Protein AF-A0A965WBL0-F1 (afdb_monomer_lite)

Secondary structure (DSSP, 8-sta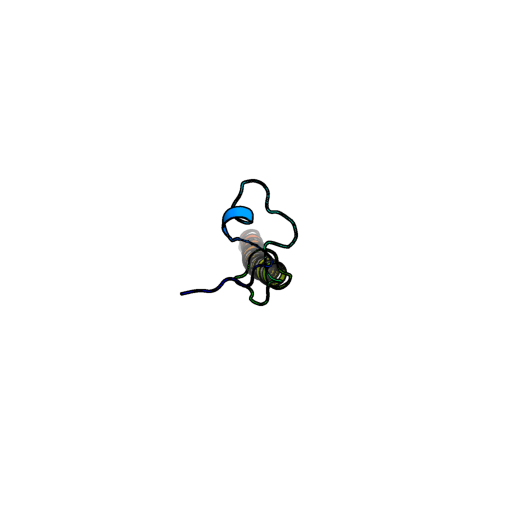te):
------SS-HHHHSSSSPPTTSS----STTSTTSHHHHHHHHHHHHHHHHHHHHHHHHHHHHHHHHHS---

pLDDT: mean 79.8, std 14.43, range [44.56, 98.56]

Structure (mmCIF, N/CA/C/O backbone):
data_AF-A0A965WBL0-F1
#
_entry.id   AF-A0A965WBL0-F1
#
loop_
_atom_site.group_PDB
_atom_site.id
_atom_site.type_symbol
_atom_site.label_atom_id
_atom_site.label_alt_id
_atom_site.label_comp_id
_atom_site.label_asym_id
_atom_site.label_entity_id
_atom_site.label_seq_id
_atom_site.pdbx_PDB_ins_code
_atom_site.Cartn_x
_atom_site.Cartn_y
_atom_site.Cartn_z
_atom_site.occupancy
_atom_site.B_iso_or_equiv
_atom_site.auth_seq_id
_atom_site.auth_comp_id
_atom_site.auth_asym_id
_atom_site.auth_atom_id
_atom_site.pdbx_PDB_model_num
ATOM 1 N N . MET A 1 1 ? 33.323 -5.809 -12.107 1.00 44.56 1 MET A N 1
ATOM 2 C CA . MET A 1 1 ? 32.870 -4.650 -12.904 1.00 44.56 1 MET A CA 1
ATOM 3 C C . MET A 1 1 ? 31.441 -4.962 -13.325 1.00 44.56 1 MET A C 1
ATOM 5 O O . MET A 1 1 ? 31.251 -5.986 -13.965 1.00 44.56 1 MET A O 1
ATOM 9 N N . TYR A 1 2 ? 30.446 -4.205 -12.856 1.00 53.09 2 TYR A N 1
ATOM 10 C CA . TYR A 1 2 ? 29.047 -4.423 -13.244 1.00 53.09 2 TYR A CA 1
ATOM 11 C C . TYR A 1 2 ? 28.845 -3.816 -14.632 1.00 53.09 2 TYR A C 1
ATOM 13 O O . TYR A 1 2 ? 29.009 -2.610 -14.798 1.00 53.09 2 TYR A O 1
ATOM 21 N N . VAL A 1 3 ? 28.578 -4.656 -15.629 1.00 56.69 3 VAL A N 1
ATOM 22 C CA . VAL A 1 3 ? 28.242 -4.209 -16.982 1.00 56.69 3 VAL A CA 1
ATOM 23 C C . VAL A 1 3 ? 26.735 -4.005 -17.000 1.00 56.69 3 VAL A C 1
ATOM 25 O O . VAL A 1 3 ? 25.985 -4.972 -16.895 1.00 56.69 3 VAL A O 1
ATOM 28 N N . PHE A 1 4 ? 26.292 -2.750 -17.055 1.00 61.06 4 PHE A N 1
ATOM 29 C CA . PHE A 1 4 ? 24.878 -2.454 -17.243 1.00 61.06 4 PHE A CA 1
ATOM 30 C C . PHE A 1 4 ? 24.527 -2.716 -18.711 1.00 61.06 4 PHE A C 1
ATOM 32 O O . PHE A 1 4 ? 25.204 -2.167 -19.583 1.00 61.06 4 PHE A O 1
ATOM 39 N N . PRO A 1 5 ? 23.520 -3.555 -19.004 1.00 60.62 5 PRO A N 1
ATOM 40 C CA . PRO A 1 5 ? 23.040 -3.757 -20.364 1.00 60.62 5 PRO A CA 1
ATOM 41 C C . PRO A 1 5 ? 22.287 -2.498 -20.808 1.00 60.62 5 PRO A C 1
ATOM 43 O O . PRO A 1 5 ? 21.085 -2.369 -20.604 1.00 60.62 5 PRO A O 1
ATOM 46 N N . LEU A 1 6 ? 23.027 -1.532 -21.341 1.00 62.94 6 LEU A N 1
ATOM 47 C CA . LEU A 1 6 ? 22.499 -0.297 -21.907 1.00 62.94 6 LEU A CA 1
ATOM 48 C C . LEU A 1 6 ? 22.691 -0.351 -23.421 1.00 62.94 6 LEU A C 1
ATOM 50 O O . LEU A 1 6 ? 23.742 -0.776 -23.899 1.00 62.94 6 LEU A O 1
ATOM 54 N N . GLU A 1 7 ? 21.705 0.126 -24.173 1.00 62.66 7 GLU A N 1
ATOM 55 C CA . GLU A 1 7 ? 21.823 0.307 -25.628 1.00 62.66 7 GLU A CA 1
ATOM 56 C C . GLU A 1 7 ? 22.715 1.503 -26.017 1.00 62.66 7 GLU A C 1
ATOM 58 O O . GLU A 1 7 ? 22.963 1.726 -27.201 1.00 62.66 7 GLU A O 1
ATOM 63 N N . GLY A 1 8 ? 23.241 2.252 -25.038 1.00 65.56 8 GLY A N 1
ATOM 64 C CA . GLY A 1 8 ? 24.105 3.415 -25.243 1.00 65.56 8 GLY A CA 1
ATOM 65 C C . GLY A 1 8 ? 25.084 3.673 -24.092 1.00 65.56 8 GLY A 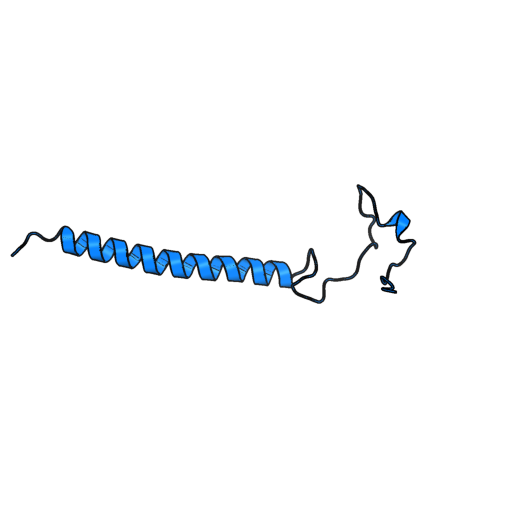C 1
ATOM 66 O O . GLY A 1 8 ? 25.164 2.910 -23.129 1.00 65.56 8 GLY A O 1
ATOM 67 N N . ASP A 1 9 ? 25.852 4.759 -24.204 1.00 70.56 9 ASP A N 1
ATOM 68 C CA . ASP A 1 9 ? 26.855 5.151 -23.211 1.00 70.56 9 ASP A CA 1
ATOM 69 C C . ASP A 1 9 ? 26.185 5.536 -21.876 1.00 70.56 9 ASP A C 1
ATOM 71 O O . ASP A 1 9 ? 25.189 6.262 -21.843 1.00 70.56 9 ASP A O 1
ATOM 75 N N . VAL A 1 10 ? 26.736 5.066 -20.751 1.00 69.06 10 VAL A N 1
ATOM 76 C CA . VAL A 1 10 ? 26.201 5.314 -19.397 1.00 69.06 10 VAL A CA 1
ATOM 77 C C . VAL A 1 10 ? 26.057 6.818 -19.141 1.00 69.06 10 VAL A C 1
ATOM 79 O O . VAL A 1 10 ? 25.094 7.260 -18.514 1.00 69.06 10 VAL A O 1
ATOM 82 N N . SER A 1 11 ? 26.998 7.606 -19.661 1.00 73.12 11 SER A N 1
ATOM 83 C CA . SER A 1 11 ? 27.006 9.067 -19.548 1.00 73.12 11 SER A CA 1
ATOM 84 C C . SER A 1 11 ? 25.810 9.740 -20.232 1.00 73.12 11 SER A C 1
ATOM 86 O O . SER A 1 11 ? 25.365 10.791 -19.777 1.00 73.12 11 SER A O 1
ATOM 88 N N . GLU A 1 12 ? 25.238 9.119 -21.267 1.00 72.75 12 GLU A N 1
ATOM 89 C CA . GLU A 1 12 ? 24.031 9.611 -21.937 1.00 72.75 12 GLU A CA 1
ATOM 90 C C . GLU A 1 12 ? 22.737 9.235 -21.210 1.00 72.75 12 GLU A C 1
ATOM 92 O O . GLU A 1 12 ? 21.715 9.904 -21.387 1.00 72.75 12 GLU A O 1
ATOM 97 N N . CYS A 1 13 ? 22.777 8.177 -20.400 1.00 69.38 13 CYS A N 1
ATOM 98 C CA . CYS A 1 13 ? 21.634 7.684 -19.638 1.00 69.38 13 CYS A CA 1
ATOM 99 C C . CYS A 1 13 ? 21.528 8.286 -18.228 1.00 69.38 13 CYS A C 1
ATOM 101 O O . CYS A 1 13 ? 20.469 8.200 -17.604 1.00 69.38 13 CYS A O 1
ATOM 103 N N . ILE A 1 14 ? 22.593 8.914 -17.719 1.00 68.06 14 ILE A N 1
ATOM 104 C CA . ILE A 1 14 ? 22.602 9.602 -16.424 1.00 68.06 14 ILE A CA 1
ATOM 105 C C . ILE A 1 14 ? 22.373 11.102 -16.656 1.00 68.06 14 ILE A C 1
ATOM 107 O O . ILE A 1 14 ? 23.294 11.852 -16.964 1.00 68.06 14 ILE A O 1
ATOM 111 N N . GLY A 1 15 ? 21.132 11.560 -16.483 1.00 70.06 15 GLY A N 1
ATOM 112 C CA . GLY A 1 15 ? 20.761 12.967 -16.636 1.00 70.06 15 GLY A CA 1
ATOM 113 C C . GLY A 1 15 ? 19.418 13.300 -15.987 1.00 70.06 15 GLY A C 1
ATOM 114 O O . GLY A 1 15 ? 18.696 12.413 -15.541 1.00 70.06 15 GLY A O 1
ATOM 115 N N . LEU A 1 16 ? 19.073 14.592 -15.936 1.00 66.25 16 LEU A N 1
ATOM 116 C CA . LEU A 1 16 ? 17.783 15.068 -15.401 1.00 66.25 16 LEU A CA 1
ATOM 117 C C . LEU A 1 16 ? 16.577 14.529 -16.186 1.00 66.25 16 LEU A C 1
ATOM 119 O O . LEU A 1 16 ? 15.499 14.374 -15.618 1.00 66.25 16 LEU A O 1
ATOM 123 N N . LEU A 1 17 ? 16.763 14.257 -17.481 1.00 68.94 17 LEU A N 1
ATOM 124 C CA . LEU A 1 17 ? 15.762 13.658 -18.355 1.00 68.94 17 LEU A CA 1
ATOM 125 C C . LEU A 1 17 ? 16.255 12.271 -18.799 1.00 68.94 17 LEU A C 1
ATOM 127 O O . LEU A 1 17 ? 17.156 12.206 -19.639 1.00 68.94 17 LEU A O 1
ATOM 131 N N . PRO A 1 18 ? 15.704 11.170 -18.261 1.00 65.06 18 PRO A N 1
ATOM 132 C CA . PRO A 1 18 ? 16.039 9.837 -18.743 1.00 65.06 18 PRO A CA 1
ATOM 133 C C . PRO A 1 18 ? 15.551 9.687 -20.189 1.00 65.06 18 PRO A C 1
ATOM 135 O O . PRO A 1 18 ? 14.371 9.890 -20.485 1.00 65.06 18 PRO A O 1
ATOM 138 N N . LYS A 1 19 ? 16.468 9.363 -21.105 1.00 69.06 19 LYS A N 1
ATOM 139 C CA . LYS A 1 19 ? 16.122 9.052 -22.496 1.00 69.06 19 LYS A CA 1
ATOM 140 C C . LYS A 1 19 ? 15.409 7.689 -22.573 1.00 69.06 19 LYS A C 1
ATOM 142 O O . LYS A 1 19 ? 15.716 6.795 -21.782 1.00 69.06 19 LYS A O 1
ATOM 147 N N . PRO A 1 20 ? 14.477 7.492 -23.522 1.00 67.19 20 PRO A N 1
ATOM 148 C CA . PRO A 1 20 ? 13.930 6.163 -23.800 1.00 67.19 20 PRO A CA 1
ATOM 149 C C . PRO A 1 20 ? 15.056 5.193 -24.210 1.00 67.19 20 PRO A C 1
ATOM 151 O O . PRO A 1 20 ? 16.007 5.609 -24.866 1.00 67.19 20 PRO A O 1
ATOM 154 N N . GLY A 1 21 ? 14.965 3.922 -23.802 1.00 68.50 21 GLY A N 1
ATOM 155 C CA . GLY A 1 21 ? 16.015 2.906 -24.019 1.00 68.50 21 GLY A CA 1
ATOM 156 C C . GLY A 1 21 ? 17.138 2.895 -22.968 1.00 68.50 21 GLY A C 1
ATOM 157 O O . GLY A 1 21 ? 18.005 2.028 -22.983 1.00 68.50 21 GLY A O 1
ATOM 158 N N . CYS A 1 22 ? 17.124 3.825 -22.008 1.00 69.75 22 CYS A N 1
ATOM 159 C CA . CYS A 1 22 ? 18.052 3.829 -20.877 1.00 69.75 22 CYS A CA 1
ATOM 160 C C . CYS A 1 22 ? 17.477 3.045 -19.687 1.00 69.75 22 CYS A C 1
ATOM 162 O O . CYS A 1 22 ? 16.995 3.631 -18.717 1.00 69.75 22 CYS A O 1
ATOM 164 N N . GLY A 1 23 ? 17.506 1.715 -19.765 1.00 69.25 23 GLY A N 1
ATOM 165 C CA . GLY A 1 23 ? 17.084 0.828 -18.679 1.00 69.25 23 GLY A CA 1
ATOM 166 C C . GLY A 1 23 ? 16.668 -0.553 -19.174 1.00 69.25 23 GLY A C 1
ATOM 167 O O . GLY A 1 23 ? 16.467 -0.754 -20.366 1.00 69.25 23 GLY A O 1
ATOM 168 N N . ILE A 1 24 ? 16.529 -1.497 -18.246 1.00 69.81 24 ILE A N 1
ATOM 169 C CA . ILE A 1 24 ? 15.971 -2.825 -18.521 1.00 69.81 24 ILE A CA 1
ATOM 170 C C . ILE A 1 24 ? 14.586 -2.955 -17.911 1.00 69.81 24 ILE A C 1
ATOM 172 O O . ILE A 1 24 ? 14.272 -2.290 -16.920 1.00 69.81 24 ILE A O 1
ATOM 176 N N . GLU A 1 25 ? 13.776 -3.832 -18.499 1.00 72.62 25 GLU A N 1
ATOM 177 C CA . GLU A 1 25 ? 12.509 -4.215 -17.897 1.00 72.62 25 GLU A CA 1
ATOM 178 C C . GLU A 1 25 ? 12.771 -4.791 -16.492 1.00 72.62 25 GLU A C 1
ATOM 180 O O . GLU A 1 25 ? 13.667 -5.626 -16.324 1.00 72.62 25 GLU A O 1
ATOM 185 N N . PRO A 1 26 ? 12.053 -4.313 -15.467 1.00 66.81 26 PRO A N 1
ATOM 186 C CA . PRO A 1 26 ? 12.238 -4.760 -14.096 1.00 66.81 26 PRO A CA 1
ATOM 187 C C . PRO A 1 26 ? 11.878 -6.243 -13.975 1.00 66.81 26 PRO A C 1
ATOM 189 O O . PRO A 1 2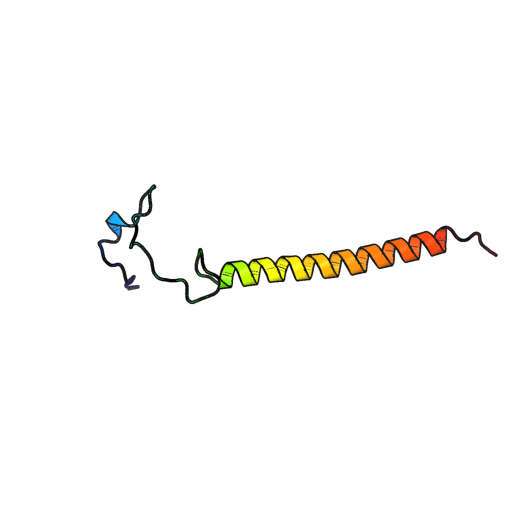6 ? 10.758 -6.647 -14.276 1.00 66.81 26 PRO A O 1
ATOM 192 N N . THR A 1 27 ? 12.819 -7.052 -13.497 1.00 74.25 27 THR A N 1
ATOM 193 C CA . THR A 1 27 ? 12.640 -8.510 -13.337 1.00 74.25 27 THR A CA 1
ATOM 194 C C . THR A 1 27 ? 12.545 -8.919 -11.873 1.00 74.25 27 THR A C 1
ATOM 196 O O . THR A 1 27 ? 12.111 -10.029 -11.556 1.00 74.25 27 THR A O 1
ATOM 199 N N . GLN A 1 28 ? 12.922 -8.021 -10.961 1.00 73.06 28 GLN A N 1
ATOM 200 C CA . GLN A 1 28 ? 12.883 -8.251 -9.528 1.00 73.06 28 GLN A CA 1
ATOM 201 C C . GLN A 1 28 ? 12.063 -7.170 -8.817 1.00 73.06 28 GLN A C 1
ATOM 203 O O . GLN A 1 28 ? 12.022 -6.010 -9.210 1.00 73.06 28 GLN A O 1
ATOM 208 N N . ALA A 1 29 ? 11.457 -7.530 -7.684 1.00 69.56 29 ALA A N 1
ATOM 209 C CA . ALA A 1 29 ? 10.678 -6.614 -6.846 1.00 69.56 29 ALA A CA 1
ATOM 210 C C . ALA A 1 29 ? 11.473 -5.422 -6.261 1.00 69.56 29 ALA A C 1
ATOM 212 O O . ALA A 1 29 ? 10.868 -4.496 -5.726 1.00 69.56 29 ALA A O 1
ATOM 213 N N . GLY A 1 30 ? 12.810 -5.460 -6.318 1.00 68.88 30 GLY A N 1
ATOM 214 C CA . GLY A 1 30 ? 13.685 -4.355 -5.911 1.00 68.88 30 GLY A CA 1
ATOM 215 C C . GLY A 1 30 ? 13.983 -3.352 -7.030 1.00 68.88 30 GLY A C 1
ATOM 216 O O . GLY A 1 30 ? 14.513 -2.275 -6.745 1.00 68.88 30 GLY A O 1
ATOM 217 N N . ASP A 1 31 ? 13.641 -3.687 -8.276 1.00 75.81 31 ASP A N 1
ATOM 218 C CA . ASP A 1 31 ? 13.827 -2.802 -9.418 1.00 75.81 31 ASP A CA 1
ATOM 219 C C . ASP A 1 31 ? 12.805 -1.663 -9.366 1.00 75.81 31 ASP A C 1
ATOM 221 O O . ASP A 1 31 ? 11.648 -1.834 -8.970 1.00 75.81 31 ASP A O 1
ATOM 225 N N . ARG A 1 32 ? 13.235 -0.463 -9.760 1.00 71.50 32 ARG A N 1
ATOM 226 C CA . ARG A 1 32 ? 12.352 0.704 -9.783 1.00 71.50 32 ARG A CA 1
ATOM 227 C C . ARG A 1 32 ? 11.463 0.653 -11.022 1.00 71.50 32 ARG A C 1
ATOM 229 O O . ARG A 1 32 ? 11.970 0.691 -12.135 1.00 71.50 32 ARG A O 1
ATOM 236 N N . GLY A 1 33 ? 10.149 0.670 -10.813 1.00 70.62 33 GLY A N 1
ATOM 237 C CA . GLY A 1 33 ? 9.157 0.929 -11.857 1.00 70.62 33 GLY A CA 1
ATOM 238 C C . GLY A 1 33 ? 8.502 -0.300 -12.489 1.00 70.62 33 GLY A C 1
ATOM 239 O O . GLY A 1 33 ? 8.011 -0.184 -13.605 1.00 70.62 33 GLY A O 1
ATOM 240 N N . GLY A 1 34 ? 8.467 -1.451 -11.807 1.00 77.62 34 GLY A N 1
ATOM 241 C CA . GLY A 1 34 ? 7.848 -2.683 -12.324 1.00 77.62 34 GLY A CA 1
ATOM 242 C C . GLY A 1 34 ? 6.507 -3.069 -11.705 1.00 77.62 34 GLY A C 1
ATOM 243 O O . GLY A 1 34 ? 6.145 -2.624 -10.614 1.00 77.62 34 GLY A O 1
ATOM 244 N N . GLU A 1 35 ? 5.797 -3.984 -12.366 1.00 82.56 35 GLU A N 1
ATOM 245 C CA . GLU A 1 35 ? 4.571 -4.626 -11.863 1.00 82.56 35 GLU A CA 1
ATOM 246 C C . GLU A 1 35 ? 4.758 -5.260 -10.474 1.00 82.56 35 GLU A C 1
ATOM 248 O O . GLU A 1 35 ? 3.897 -5.140 -9.598 1.00 82.56 35 GLU A O 1
ATOM 253 N N . LEU A 1 36 ? 5.933 -5.848 -10.229 1.00 84.44 36 LEU A N 1
ATOM 254 C CA . LEU A 1 36 ? 6.297 -6.451 -8.950 1.00 84.44 36 LEU A CA 1
ATOM 255 C C . LEU A 1 36 ? 6.362 -5.409 -7.826 1.00 84.44 36 LEU A C 1
ATOM 257 O O . LEU A 1 36 ? 5.958 -5.694 -6.699 1.00 84.44 36 LEU A O 1
ATOM 261 N N . GLN A 1 37 ? 6.806 -4.183 -8.121 1.00 85.50 37 GLN A N 1
ATOM 262 C CA . GLN A 1 37 ? 6.839 -3.101 -7.138 1.00 85.50 37 GLN A CA 1
ATOM 263 C C . GLN A 1 37 ? 5.418 -2.671 -6.739 1.00 85.50 37 GLN A C 1
ATOM 265 O O . GLN A 1 37 ? 5.145 -2.467 -5.554 1.00 85.50 37 GLN A O 1
ATOM 270 N N . LEU A 1 38 ? 4.494 -2.580 -7.703 1.00 88.06 38 LEU A N 1
ATOM 271 C CA . LEU A 1 38 ? 3.080 -2.291 -7.431 1.00 88.06 38 LEU A CA 1
ATOM 272 C C . LEU A 1 38 ? 2.413 -3.416 -6.632 1.00 88.06 38 LEU A C 1
ATOM 274 O O . LEU A 1 38 ? 1.635 -3.136 -5.718 1.00 88.06 38 LEU A O 1
ATOM 278 N N . ALA A 1 39 ? 2.750 -4.675 -6.921 1.00 91.38 39 ALA A N 1
ATOM 279 C CA . ALA A 1 39 ? 2.251 -5.822 -6.169 1.00 91.38 39 ALA A CA 1
ATOM 280 C C . ALA A 1 39 ? 2.695 -5.777 -4.695 1.00 91.38 39 ALA A C 1
ATOM 282 O O . ALA A 1 39 ? 1.863 -5.921 -3.794 1.00 91.38 39 ALA A O 1
ATOM 283 N N . VAL A 1 40 ? 3.980 -5.508 -4.433 1.00 91.19 40 VAL A N 1
ATOM 284 C CA . VAL A 1 40 ? 4.498 -5.343 -3.063 1.00 91.19 40 VAL A CA 1
ATOM 285 C C . VAL A 1 40 ? 3.834 -4.155 -2.364 1.00 91.19 40 VAL A C 1
ATOM 287 O O . VAL A 1 40 ? 3.407 -4.281 -1.216 1.00 91.19 40 VAL A O 1
ATOM 290 N N . PHE A 1 41 ? 3.679 -3.021 -3.052 1.00 92.00 41 PHE A N 1
ATOM 291 C CA . PHE A 1 41 ? 2.985 -1.853 -2.505 1.00 92.00 41 PHE A CA 1
ATOM 292 C C . PHE A 1 41 ? 1.534 -2.177 -2.118 1.00 92.00 41 PHE A C 1
ATOM 294 O O . PHE A 1 41 ? 1.101 -1.854 -1.012 1.00 92.00 41 PHE A O 1
ATOM 301 N N . GLY A 1 42 ? 0.798 -2.891 -2.973 1.00 95.94 42 GLY A N 1
ATOM 302 C CA . GLY A 1 42 ? -0.555 -3.363 -2.673 1.00 95.94 42 GLY A CA 1
ATOM 303 C C . GLY A 1 42 ? -0.606 -4.304 -1.466 1.00 95.94 42 GLY A C 1
ATOM 304 O O . GLY A 1 42 ? -1.467 -4.150 -0.597 1.00 95.94 42 GLY A O 1
ATOM 305 N N . LEU A 1 43 ? 0.353 -5.228 -1.351 1.00 96.69 43 LEU A N 1
ATOM 306 C CA . LEU A 1 43 ? 0.463 -6.132 -0.202 1.00 96.69 43 LEU A CA 1
ATOM 307 C C . LEU A 1 43 ? 0.624 -5.363 1.119 1.00 96.69 43 LEU A C 1
ATOM 309 O O . LEU A 1 43 ? -0.001 -5.721 2.121 1.00 96.69 43 LEU A O 1
ATOM 313 N N . MET A 1 44 ? 1.406 -4.278 1.120 1.00 97.44 44 MET A N 1
ATOM 314 C CA . MET A 1 44 ? 1.550 -3.417 2.298 1.00 97.44 44 MET A CA 1
ATOM 315 C C . MET A 1 44 ? 0.202 -2.816 2.727 1.00 97.44 44 MET A C 1
ATOM 317 O O . MET A 1 44 ? -0.126 -2.852 3.915 1.00 97.44 44 MET A O 1
ATOM 321 N N . PHE A 1 45 ? -0.618 -2.334 1.786 1.00 98.31 45 PHE A N 1
ATOM 322 C CA . PHE A 1 45 ? -1.962 -1.824 2.097 1.00 98.31 45 PHE A CA 1
ATOM 323 C C . PHE A 1 45 ? -2.896 -2.895 2.651 1.00 98.31 45 PHE A C 1
ATOM 325 O O . PHE A 1 45 ? -3.644 -2.613 3.586 1.00 98.31 45 PHE A O 1
ATOM 332 N N . ILE A 1 46 ? -2.840 -4.119 2.122 1.00 98.56 46 ILE A N 1
ATOM 333 C CA . ILE A 1 46 ? -3.628 -5.240 2.649 1.00 98.56 46 ILE A CA 1
ATOM 334 C C . ILE A 1 46 ? -3.258 -5.494 4.115 1.00 98.56 46 ILE A C 1
ATOM 336 O O . ILE A 1 46 ? -4.146 -5.584 4.966 1.00 98.56 46 ILE A O 1
ATOM 340 N N . GLY A 1 47 ? -1.961 -5.537 4.434 1.00 98.44 47 GLY A N 1
ATOM 341 C CA . GLY A 1 47 ? -1.489 -5.695 5.812 1.00 98.44 47 GLY A CA 1
ATOM 342 C C . GLY A 1 47 ? -2.011 -4.594 6.741 1.00 98.44 47 GLY A C 1
ATOM 343 O O . GLY A 1 47 ? -2.568 -4.884 7.804 1.00 98.44 47 GLY A O 1
ATOM 344 N N . LEU A 1 48 ? -1.910 -3.332 6.313 1.00 98.56 48 LEU A N 1
ATOM 345 C CA . LEU A 1 48 ? -2.427 -2.188 7.070 1.00 98.56 48 LEU A CA 1
ATOM 346 C C . L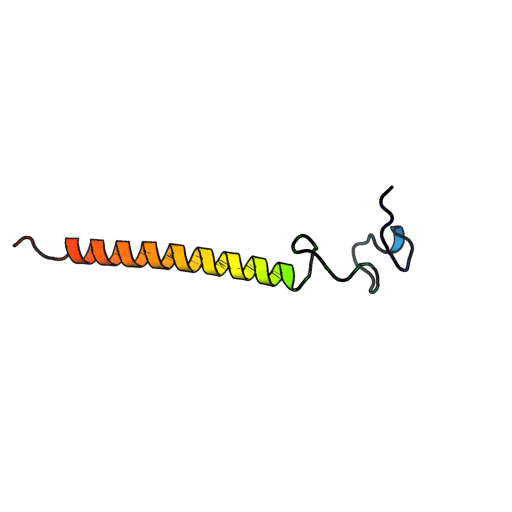EU A 1 48 ? -3.948 -2.266 7.274 1.00 98.56 48 LEU A C 1
ATOM 348 O O . LEU A 1 48 ? -4.426 -2.030 8.385 1.00 98.56 48 LEU A O 1
ATOM 352 N N . ALA A 1 49 ? -4.708 -2.646 6.245 1.00 98.56 49 ALA A N 1
ATOM 353 C CA . ALA A 1 49 ? -6.162 -2.772 6.319 1.00 98.56 49 ALA A CA 1
ATOM 354 C C . ALA A 1 49 ? -6.601 -3.862 7.310 1.00 98.56 49 ALA A C 1
ATOM 356 O O . ALA A 1 49 ? -7.554 -3.661 8.072 1.00 98.56 49 ALA A O 1
ATOM 357 N N . VAL A 1 50 ? -5.891 -4.995 7.351 1.00 98.56 50 VAL A N 1
ATOM 358 C CA . VAL A 1 50 ? -6.156 -6.081 8.308 1.00 98.56 50 VAL A CA 1
ATOM 359 C C . VAL A 1 50 ? -5.916 -5.603 9.738 1.00 98.56 50 VAL A C 1
ATOM 361 O O . VAL A 1 50 ? -6.807 -5.736 10.581 1.00 98.56 50 VAL A O 1
ATOM 364 N N . ILE A 1 51 ? -4.753 -4.999 10.005 1.00 98.12 51 ILE A N 1
ATOM 365 C CA . ILE A 1 51 ? -4.410 -4.472 11.334 1.00 98.12 51 ILE A CA 1
ATOM 366 C C . ILE A 1 51 ? -5.455 -3.444 11.777 1.00 98.12 51 ILE A C 1
ATOM 368 O O . ILE A 1 51 ? -6.011 -3.562 12.872 1.00 98.12 51 ILE A O 1
ATOM 372 N N . PHE A 1 52 ? -5.775 -2.480 10.910 1.00 98.38 52 PHE A N 1
ATOM 373 C CA . PHE A 1 52 ? -6.769 -1.449 11.192 1.00 98.38 52 PHE A CA 1
ATOM 374 C C . PHE A 1 52 ? -8.130 -2.059 11.537 1.00 98.38 52 PHE A C 1
ATOM 376 O O . PHE A 1 52 ? -8.726 -1.715 12.557 1.00 98.38 52 PHE A O 1
ATOM 383 N N . THR A 1 53 ? -8.597 -3.022 10.740 1.00 98.31 53 THR A N 1
ATOM 384 C CA . THR A 1 53 ? -9.889 -3.688 10.952 1.00 98.31 53 THR A CA 1
ATOM 385 C C . THR A 1 53 ? -9.940 -4.419 12.293 1.00 98.31 53 THR A C 1
ATOM 387 O O . THR A 1 53 ? -10.929 -4.305 13.021 1.00 98.31 53 THR A O 1
ATOM 390 N N . VAL A 1 54 ? -8.887 -5.161 12.645 1.00 98.00 54 VAL A N 1
ATOM 391 C CA . VAL A 1 54 ? -8.819 -5.905 13.913 1.00 98.00 54 VAL A CA 1
ATOM 392 C C . VAL A 1 54 ? -8.826 -4.948 15.102 1.00 98.00 54 VAL A C 1
ATOM 394 O O . VAL A 1 54 ? -9.610 -5.139 16.035 1.00 98.00 54 VAL A O 1
ATOM 397 N N . VAL A 1 55 ? -7.993 -3.906 15.074 1.00 98.06 55 VAL A N 1
ATOM 398 C CA . VAL A 1 55 ? -7.930 -2.909 16.152 1.00 98.06 55 VAL A CA 1
ATOM 399 C C . VAL A 1 55 ? -9.273 -2.196 16.292 1.00 98.06 55 VAL A C 1
ATOM 401 O O . VAL A 1 55 ? -9.841 -2.173 17.384 1.00 98.06 55 VAL A O 1
ATOM 404 N N . PHE A 1 56 ? -9.832 -1.698 15.189 1.00 97.88 56 PHE A N 1
ATOM 405 C CA . PHE A 1 56 ? -11.094 -0.964 15.184 1.00 97.88 56 PHE A CA 1
ATOM 406 C C . PHE A 1 56 ? -12.260 -1.800 15.729 1.00 97.88 56 PHE A C 1
ATOM 408 O O . PHE A 1 56 ? -13.000 -1.343 16.602 1.00 97.88 56 PHE A O 1
ATOM 415 N N . ARG A 1 57 ? -12.400 -3.060 15.292 1.00 96.94 57 ARG A N 1
ATOM 416 C CA . ARG A 1 57 ? -13.452 -3.961 15.800 1.00 96.94 57 ARG A CA 1
ATOM 417 C C . ARG A 1 57 ? -13.299 -4.243 17.293 1.00 96.94 57 ARG A C 1
ATOM 419 O O . ARG A 1 57 ? -14.304 -4.296 18.001 1.00 96.94 57 ARG A O 1
ATOM 426 N N . ASN A 1 58 ? -12.069 -4.410 17.776 1.00 96.62 58 ASN A N 1
ATOM 427 C CA . ASN A 1 58 ? -11.813 -4.637 19.198 1.00 96.62 58 ASN A CA 1
ATOM 428 C C . ASN A 1 58 ? -12.123 -3.397 20.048 1.00 96.62 58 ASN A C 1
ATOM 430 O O . ASN A 1 58 ? -12.724 -3.541 21.113 1.00 96.62 58 ASN A O 1
ATOM 434 N N . VAL A 1 59 ? -11.780 -2.196 19.570 1.00 95.94 59 VAL A N 1
ATOM 435 C CA . VAL A 1 59 ? -12.132 -0.932 20.238 1.00 95.94 59 VAL A CA 1
ATOM 436 C C . VAL A 1 59 ? -13.650 -0.773 20.311 1.00 95.94 59 VAL A C 1
ATOM 438 O O . VAL A 1 59 ? -14.188 -0.622 21.403 1.00 95.94 59 VAL A O 1
ATOM 441 N N . LEU A 1 60 ? -14.360 -0.945 19.191 1.00 95.19 60 LEU A N 1
ATOM 442 C CA . LEU A 1 60 ? -15.824 -0.861 19.172 1.00 95.19 60 LEU A CA 1
ATOM 443 C C . LEU A 1 60 ? -16.495 -1.870 20.112 1.00 95.19 60 LEU A C 1
ATOM 445 O O . LEU A 1 60 ? -17.494 -1.545 20.756 1.00 95.19 60 LEU A O 1
ATOM 449 N N . ARG A 1 61 ? -15.979 -3.104 20.192 1.00 94.12 61 ARG A N 1
ATOM 450 C CA . ARG A 1 61 ? -16.510 -4.114 21.120 1.00 94.12 61 ARG A CA 1
ATOM 451 C C . ARG A 1 61 ? -16.324 -3.672 22.571 1.00 94.12 61 ARG A C 1
ATOM 453 O O . ARG A 1 61 ? -17.286 -3.707 23.333 1.00 94.12 61 ARG A O 1
ATOM 460 N N . ARG A 1 62 ? -15.121 -3.210 22.921 1.00 92.50 62 ARG A N 1
ATOM 461 C CA . ARG A 1 62 ? -14.794 -2.708 24.262 1.00 92.50 62 ARG A CA 1
ATOM 462 C C . ARG A 1 62 ? -15.670 -1.518 24.652 1.00 92.50 62 ARG A C 1
ATOM 464 O O . ARG A 1 62 ? -16.151 -1.459 25.780 1.00 92.50 62 ARG A O 1
ATOM 471 N N . ASP A 1 63 ? -15.892 -0.588 23.731 1.00 92.06 63 ASP A N 1
ATOM 472 C CA . ASP A 1 63 ? -16.711 0.596 23.992 1.00 92.06 63 ASP A CA 1
ATOM 473 C C . ASP A 1 63 ? -18.179 0.220 24.217 1.00 92.06 63 ASP A C 1
ATOM 475 O O . ASP A 1 63 ? -18.813 0.734 25.137 1.00 92.06 63 ASP A O 1
ATOM 479 N N . ARG A 1 64 ? -18.707 -0.753 23.461 1.00 90.19 64 ARG A N 1
ATOM 480 C CA . ARG A 1 64 ? -20.055 -1.299 23.696 1.00 90.19 64 ARG A CA 1
ATOM 481 C C . ARG A 1 64 ? -20.183 -2.008 25.042 1.00 90.19 64 ARG A C 1
ATOM 483 O O . ARG A 1 64 ? -21.223 -1.887 25.677 1.00 90.19 64 ARG A O 1
ATOM 490 N N . GLU A 1 65 ? -19.165 -2.753 25.469 1.00 92.06 65 GLU A N 1
ATOM 491 C CA . GLU A 1 65 ? -19.152 -3.406 26.786 1.00 92.06 65 GLU A CA 1
ATOM 492 C C . GLU A 1 65 ? -19.147 -2.379 27.921 1.00 92.06 65 GLU A C 1
ATOM 494 O O . GLU A 1 65 ? -19.889 -2.534 28.884 1.00 92.06 65 GLU A O 1
ATOM 499 N N . ARG A 1 66 ? -18.381 -1.293 27.776 1.00 87.12 66 ARG A N 1
ATOM 500 C CA . ARG A 1 66 ? -18.333 -0.187 28.747 1.00 87.12 66 ARG A CA 1
ATOM 501 C C . ARG A 1 66 ? -19.611 0.646 28.789 1.00 87.12 66 ARG A C 1
ATOM 503 O O . ARG A 1 66 ? -19.936 1.197 29.832 1.00 87.12 66 ARG A O 1
ATOM 510 N N . ALA A 1 67 ? -20.310 0.757 27.662 1.00 84.75 67 ALA A N 1
ATOM 511 C CA . ALA A 1 67 ? -21.571 1.485 27.567 1.00 84.75 67 ALA A CA 1
ATOM 512 C C . ALA A 1 67 ? -22.771 0.700 28.126 1.00 84.75 67 ALA A C 1
ATOM 514 O O . ALA A 1 67 ? -23.834 1.288 28.323 1.00 84.75 67 ALA A O 1
ATOM 515 N N . LYS A 1 68 ? -22.636 -0.611 28.382 1.00 77.19 68 LYS A N 1
ATOM 516 C CA . LYS A 1 68 ? -23.674 -1.365 29.091 1.00 77.19 68 LYS A CA 1
ATOM 517 C C . LYS A 1 68 ? -23.632 -0.977 30.576 1.00 77.19 68 LYS A C 1
ATOM 519 O O 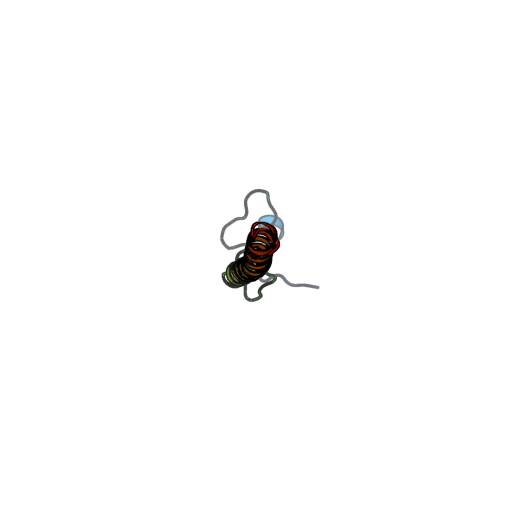. LYS A 1 68 ? -22.587 -1.157 31.199 1.00 77.19 68 LYS A O 1
ATOM 524 N N . PRO A 1 69 ? -24.727 -0.444 31.151 1.00 64.69 69 PRO A N 1
ATOM 525 C CA . PRO A 1 69 ? -24.771 -0.144 32.576 1.00 64.69 69 PRO A CA 1
ATOM 526 C C . PRO A 1 69 ? -24.563 -1.438 33.369 1.00 64.69 69 PRO A C 1
ATOM 528 O O . PRO A 1 69 ? -25.081 -2.486 32.975 1.00 64.69 69 PRO A O 1
ATOM 531 N N . ALA A 1 70 ? -23.779 -1.360 34.448 1.00 67.69 70 ALA A N 1
ATOM 532 C CA . ALA A 1 70 ? -23.583 -2.468 35.376 1.00 67.69 70 ALA A CA 1
ATOM 533 C C . ALA A 1 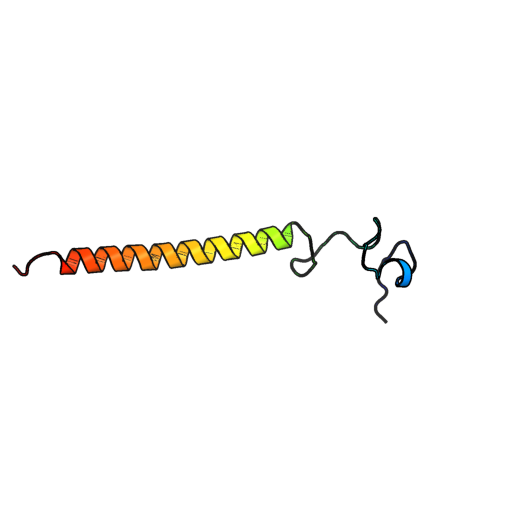70 ? -24.960 -2.969 35.840 1.00 67.69 70 ALA A C 1
ATOM 535 O O . ALA A 1 70 ? -25.720 -2.202 36.431 1.00 67.69 70 ALA A O 1
ATOM 536 N N . GLN A 1 71 ? -25.288 -4.212 35.482 1.00 59.31 71 GLN A N 1
ATOM 537 C CA . GLN A 1 71 ? -26.386 -4.954 36.097 1.00 59.31 71 GLN A CA 1
ATOM 538 C C . GLN A 1 71 ? -25.916 -5.517 37.431 1.00 59.31 71 GLN A C 1
ATOM 540 O O . GLN A 1 71 ? -24.764 -6.009 37.470 1.00 59.31 71 GLN A O 1
#

Sequence (71 aa):
MYVFPLEGDVSECIGLLPKPGCGIEPTQAGDRGGELQLAVFGLMFIGLAVIFTVVFRNVLRRDRERAKPAQ

Foldseek 3Di:
DDDFPAPDDPVQCPDPDGDPRSHDADPDCPDPDHPSVVVVVVVVVVVVVVVCVVVVVVVVVVVVVVPPPDD

Radius of gyration: 24.53 Å; chains: 1; bounding box: 59×24×62 Å